Protein AF-A0AAW6KCH7-F1 (afdb_monomer_lite)

Structure (mmCIF, N/CA/C/O backbone):
data_AF-A0AAW6KCH7-F1
#
_entry.id   AF-A0AAW6KCH7-F1
#
loop_
_atom_site.group_PDB
_atom_site.id
_atom_site.type_symbol
_atom_site.label_atom_id
_atom_site.label_alt_id
_atom_site.label_comp_id
_atom_site.label_asym_id
_atom_site.label_entity_id
_atom_site.label_seq_id
_atom_site.pdbx_PDB_ins_code
_atom_site.Cartn_x
_atom_site.Cartn_y
_atom_site.Cartn_z
_atom_site.occupancy
_atom_site.B_iso_or_equiv
_atom_site.auth_seq_id
_atom_site.auth_comp_id
_atom_site.auth_asym_id
_atom_site.auth_atom_id
_atom_site.pdbx_PDB_model_num
ATOM 1 N N . MET A 1 1 ? 11.318 2.233 -20.643 1.00 59.16 1 MET A N 1
ATOM 2 C CA . MET A 1 1 ? 11.225 2.133 -22.119 1.00 59.16 1 MET A CA 1
ATOM 3 C C . MET A 1 1 ? 12.433 2.845 -22.701 1.00 59.16 1 MET A C 1
ATOM 5 O O . MET A 1 1 ? 12.862 3.806 -22.074 1.00 59.16 1 MET A O 1
ATOM 9 N N . ALA A 1 2 ? 12.986 2.370 -23.821 1.00 74.25 2 ALA A N 1
ATOM 10 C CA . ALA A 1 2 ? 14.126 3.022 -24.472 1.00 74.25 2 ALA A CA 1
ATOM 11 C C . ALA A 1 2 ? 13.752 4.454 -24.875 1.00 74.25 2 ALA A C 1
ATOM 13 O O . ALA A 1 2 ? 12.693 4.667 -25.474 1.00 74.25 2 ALA A O 1
ATOM 14 N N . ARG A 1 3 ? 14.583 5.425 -24.495 1.00 83.94 3 ARG A N 1
ATOM 15 C CA . ARG A 1 3 ? 14.388 6.842 -24.813 1.00 83.94 3 ARG A CA 1
ATOM 16 C C . ARG A 1 3 ? 14.970 7.168 -26.185 1.00 83.94 3 ARG A C 1
ATOM 18 O O . ARG A 1 3 ? 14.450 8.052 -26.865 1.00 83.94 3 ARG A O 1
ATOM 25 N N . TYR A 1 4 ? 15.998 6.430 -26.599 1.00 89.88 4 TYR A 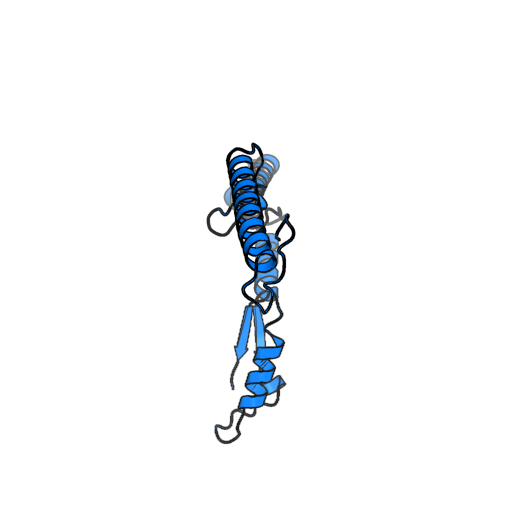N 1
ATOM 26 C CA . TYR A 1 4 ? 16.644 6.570 -27.899 1.00 89.88 4 TYR A CA 1
ATOM 27 C C . TYR A 1 4 ? 16.180 5.488 -28.897 1.00 89.88 4 TYR A C 1
ATOM 29 O O . TYR A 1 4 ? 15.822 4.373 -28.507 1.00 89.88 4 TYR A O 1
ATOM 37 N N . PRO A 1 5 ? 16.137 5.797 -30.208 1.00 87.69 5 PRO A N 1
ATOM 38 C CA . PRO A 1 5 ? 15.613 4.881 -31.215 1.00 87.69 5 PRO A CA 1
ATOM 39 C C . PRO A 1 5 ? 16.638 3.816 -31.627 1.00 87.69 5 PRO A C 1
ATOM 41 O O . PRO A 1 5 ? 17.637 4.113 -32.281 1.00 87.69 5 PRO A O 1
ATOM 44 N N . TYR A 1 6 ? 16.337 2.544 -31.359 1.00 90.50 6 TYR A N 1
ATOM 45 C CA . TYR A 1 6 ? 17.169 1.437 -31.834 1.00 90.50 6 TYR A CA 1
ATOM 46 C C . TYR A 1 6 ? 16.845 1.065 -33.282 1.00 90.50 6 TYR A C 1
ATOM 48 O O . TYR A 1 6 ? 15.700 0.813 -33.666 1.00 90.50 6 TYR A O 1
ATOM 56 N N . ARG A 1 7 ? 17.887 0.996 -34.105 1.00 92.12 7 ARG A N 1
ATOM 57 C CA . ARG A 1 7 ? 17.815 0.644 -35.525 1.00 92.12 7 ARG A CA 1
ATOM 58 C C . ARG A 1 7 ? 17.805 -0.872 -35.679 1.00 92.12 7 ARG A C 1
ATOM 60 O O . ARG A 1 7 ? 18.553 -1.574 -35.001 1.00 92.12 7 ARG A O 1
ATOM 67 N N . LYS A 1 8 ? 16.993 -1.395 -36.599 1.00 88.19 8 LYS A N 1
ATOM 68 C CA . LYS A 1 8 ? 16.999 -2.832 -36.910 1.00 88.19 8 LYS A CA 1
ATOM 69 C C . LYS A 1 8 ? 18.330 -3.236 -37.546 1.00 88.19 8 LYS A C 1
ATOM 71 O O . LYS A 1 8 ? 18.866 -2.517 -38.391 1.00 88.19 8 LYS A O 1
ATOM 76 N N . ALA A 1 9 ? 18.830 -4.404 -37.160 1.00 82.31 9 ALA A N 1
ATOM 77 C CA . ALA A 1 9 ? 19.960 -5.032 -37.826 1.00 82.31 9 ALA A CA 1
ATOM 78 C C . ALA A 1 9 ? 19.574 -5.379 -39.275 1.00 82.31 9 ALA A C 1
ATOM 80 O O . ALA A 1 9 ? 18.519 -5.964 -39.516 1.00 82.31 9 ALA A O 1
ATOM 81 N N . GLY A 1 10 ? 20.406 -4.976 -40.236 1.00 83.56 10 GLY A N 1
ATOM 82 C CA . GLY A 1 10 ? 20.260 -5.386 -41.634 1.00 83.56 10 GLY A CA 1
ATOM 83 C C . GLY A 1 10 ? 20.699 -6.839 -41.852 1.00 83.56 10 GLY A C 1
ATOM 84 O O . GLY A 1 10 ? 21.435 -7.393 -41.041 1.00 83.56 10 GLY A O 1
ATOM 85 N N . ASN A 1 11 ? 20.288 -7.436 -42.974 1.00 86.75 11 ASN A N 1
ATOM 86 C CA . ASN A 1 11 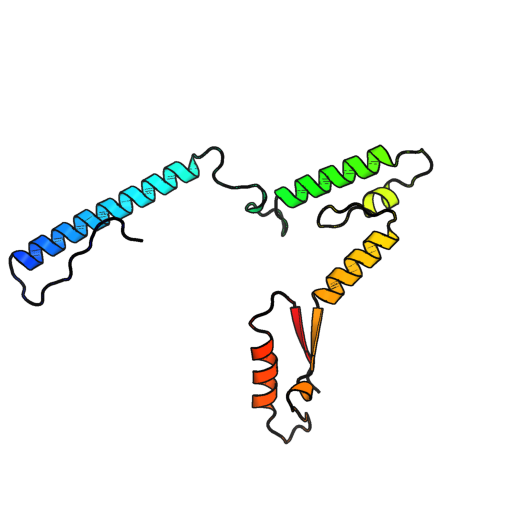? 20.593 -8.838 -43.309 1.00 86.75 11 ASN A CA 1
ATOM 87 C C . ASN A 1 11 ? 21.960 -9.034 -43.997 1.00 86.75 11 ASN A C 1
ATOM 89 O O . ASN A 1 11 ? 22.366 -10.168 -44.238 1.00 86.75 11 ASN A O 1
ATOM 93 N N . THR A 1 12 ? 22.666 -7.948 -44.319 1.00 90.94 12 THR A N 1
ATOM 94 C CA . THR A 1 12 ? 23.950 -7.967 -45.033 1.00 90.94 12 THR A CA 1
ATOM 95 C C . THR A 1 12 ? 25.012 -7.271 -44.189 1.00 90.94 12 THR A C 1
ATOM 97 O O . THR A 1 12 ? 24.768 -6.185 -43.665 1.00 90.94 12 THR A O 1
ATOM 100 N N . TRP A 1 13 ? 26.203 -7.868 -44.072 1.00 88.50 13 TRP A N 1
ATOM 101 C CA . TRP A 1 13 ? 27.325 -7.262 -43.351 1.00 88.50 13 TRP A CA 1
ATOM 102 C C . TRP A 1 13 ? 27.993 -6.178 -44.203 1.00 88.50 13 TRP A C 1
ATOM 104 O O . TRP A 1 13 ? 28.989 -6.404 -44.888 1.00 88.50 13 TRP A O 1
ATOM 114 N N . ASP A 1 14 ? 27.408 -4.986 -44.199 1.00 92.19 14 ASP A N 1
ATOM 115 C CA . ASP A 1 14 ? 27.882 -3.838 -44.963 1.00 92.19 14 ASP A CA 1
ATOM 116 C C . ASP A 1 14 ? 28.300 -2.671 -44.044 1.00 92.19 14 ASP A C 1
ATOM 118 O O . ASP A 1 14 ? 28.444 -2.790 -42.821 1.00 92.19 14 ASP A O 1
ATOM 122 N N . ARG A 1 15 ? 28.597 -1.515 -44.643 1.00 92.31 15 ARG A N 1
ATOM 123 C CA . ARG A 1 15 ? 28.928 -0.296 -43.889 1.00 92.31 15 ARG A CA 1
ATOM 124 C C . ARG A 1 15 ? 27.723 0.229 -43.098 1.00 92.31 15 ARG A C 1
ATOM 126 O O . ARG A 1 15 ? 27.909 0.762 -42.009 1.00 92.31 15 ARG A O 1
ATOM 133 N N . ILE A 1 16 ? 26.512 0.089 -43.636 1.00 90.94 16 ILE A N 1
ATOM 134 C CA . ILE A 1 16 ? 25.280 0.591 -43.017 1.00 90.94 16 ILE A CA 1
ATOM 135 C C . ILE A 1 16 ? 24.973 -0.218 -41.755 1.00 90.94 16 ILE A C 1
ATOM 137 O O . ILE A 1 16 ? 24.718 0.372 -40.709 1.00 90.94 16 ILE A O 1
ATOM 141 N N . PHE A 1 17 ? 25.087 -1.545 -41.822 1.00 92.12 17 PHE A N 1
ATOM 142 C CA . PHE A 1 17 ? 24.962 -2.461 -40.694 1.00 92.12 17 PHE A CA 1
ATOM 143 C C . PHE A 1 17 ? 25.901 -2.067 -39.552 1.00 92.12 17 PHE A C 1
ATOM 145 O O . PHE A 1 17 ? 25.445 -1.857 -38.431 1.00 92.12 17 PHE A O 1
ATOM 152 N N . ARG A 1 18 ? 27.200 -1.901 -39.840 1.00 92.06 18 ARG A N 1
ATOM 153 C CA . ARG A 1 18 ? 28.201 -1.525 -38.826 1.00 92.06 18 ARG A CA 1
ATOM 154 C C . ARG A 1 18 ? 27.910 -0.161 -38.201 1.00 92.06 18 ARG A C 1
ATOM 156 O O . ARG A 1 18 ? 27.980 -0.028 -36.984 1.00 92.06 18 ARG A O 1
ATOM 163 N N . ASN A 1 19 ? 27.539 0.830 -39.012 1.00 92.62 19 ASN A N 1
ATOM 164 C CA . ASN A 1 19 ? 27.186 2.158 -38.514 1.00 92.62 19 ASN A CA 1
ATOM 165 C C . ASN A 1 19 ? 25.938 2.113 -37.624 1.00 92.62 19 ASN A C 1
ATOM 167 O O . ASN A 1 19 ? 25.955 2.665 -36.531 1.00 92.62 19 ASN A O 1
ATOM 171 N N . ASN A 1 20 ? 24.881 1.420 -38.053 1.00 92.88 20 ASN A N 1
ATOM 172 C CA . ASN A 1 20 ? 23.655 1.276 -37.268 1.00 92.88 20 ASN A CA 1
ATOM 173 C C . ASN A 1 20 ? 23.901 0.530 -35.956 1.00 92.88 20 ASN A C 1
ATOM 175 O O . ASN A 1 20 ? 23.354 0.921 -34.931 1.00 92.88 20 ASN A O 1
ATOM 179 N N . TYR A 1 21 ? 24.736 -0.511 -35.978 1.00 92.44 21 TYR A N 1
ATOM 180 C CA . TYR A 1 21 ? 25.111 -1.250 -34.778 1.00 92.44 21 TYR A CA 1
ATOM 181 C C . TYR A 1 21 ? 25.870 -0.362 -33.783 1.00 92.44 21 TYR A C 1
ATOM 183 O O . TYR A 1 21 ? 25.485 -0.286 -32.621 1.00 92.44 21 TYR A O 1
ATOM 191 N N . ASN A 1 22 ? 26.881 0.381 -34.244 1.00 93.06 22 ASN A N 1
ATOM 192 C CA . ASN A 1 22 ? 27.627 1.315 -33.394 1.00 93.06 22 ASN A CA 1
ATOM 193 C C . ASN A 1 22 ? 26.736 2.431 -32.831 1.00 93.06 22 ASN A C 1
ATOM 195 O O . ASN A 1 22 ? 26.857 2.778 -31.659 1.00 93.06 22 ASN A O 1
ATOM 199 N N . LEU A 1 23 ? 25.819 2.968 -33.643 1.00 94.25 23 LEU A N 1
ATOM 200 C CA . LEU A 1 23 ? 24.849 3.964 -33.186 1.00 94.25 23 LEU A CA 1
ATOM 201 C C . LEU A 1 23 ? 23.922 3.386 -32.113 1.00 94.25 23 LEU A C 1
ATOM 203 O O . LEU A 1 23 ? 23.729 4.024 -31.089 1.00 94.25 23 LEU A O 1
ATOM 207 N N . ASN A 1 24 ? 23.418 2.162 -32.293 1.00 94.31 24 ASN A N 1
ATOM 208 C CA . ASN A 1 24 ? 22.609 1.507 -31.267 1.00 94.31 24 ASN A CA 1
ATOM 209 C C . ASN A 1 24 ? 23.383 1.308 -29.962 1.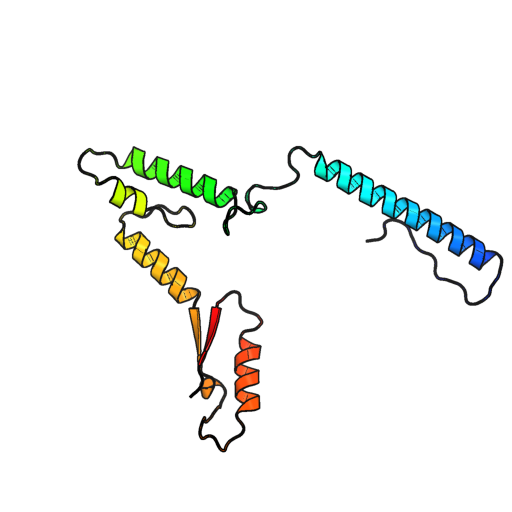00 94.31 24 ASN A C 1
ATOM 211 O O . ASN A 1 24 ? 22.810 1.510 -28.902 1.00 94.31 24 ASN A O 1
ATOM 215 N N . LEU A 1 25 ? 24.666 0.927 -30.016 1.00 94.19 25 LEU A N 1
ATOM 216 C CA . LEU A 1 25 ? 25.488 0.807 -28.807 1.00 94.19 25 LEU A CA 1
ATOM 217 C C . LEU A 1 25 ? 25.626 2.152 -28.079 1.00 94.19 25 LEU A C 1
ATOM 219 O O . LEU A 1 25 ? 25.497 2.189 -26.860 1.00 94.19 25 LEU A O 1
ATOM 223 N N . SER A 1 26 ? 25.819 3.247 -28.818 1.00 95.06 26 SER A N 1
ATOM 224 C CA . SER A 1 26 ? 25.876 4.602 -28.249 1.00 95.06 26 SER A CA 1
ATOM 225 C C . SER A 1 26 ? 24.529 5.061 -27.672 1.00 95.06 26 SER A C 1
ATOM 227 O O . SER A 1 26 ? 24.490 5.719 -26.631 1.00 95.06 26 SER A O 1
ATOM 229 N N . ASP A 1 27 ? 23.423 4.711 -28.330 1.00 95.69 27 ASP A N 1
ATOM 230 C CA . ASP A 1 27 ? 22.064 5.015 -27.874 1.00 95.69 27 ASP A CA 1
ATOM 231 C C . ASP A 1 27 ? 21.725 4.210 -26.600 1.00 95.69 27 ASP A C 1
ATOM 233 O O . ASP A 1 27 ? 21.167 4.756 -25.650 1.00 95.69 27 ASP A O 1
ATOM 237 N N . ILE A 1 28 ? 22.140 2.937 -26.534 1.00 94.38 28 ILE A N 1
ATOM 238 C CA . ILE A 1 28 ? 22.024 2.082 -25.340 1.00 94.38 28 ILE A CA 1
ATOM 239 C C . ILE A 1 28 ? 22.857 2.643 -24.182 1.00 94.38 28 ILE A C 1
ATOM 241 O O . ILE A 1 28 ? 22.362 2.717 -23.059 1.00 94.38 28 ILE A O 1
ATOM 245 N N . GLU A 1 29 ? 24.104 3.054 -24.433 1.00 95.62 29 GLU A N 1
ATOM 246 C CA . GLU A 1 29 ? 24.944 3.705 -23.419 1.00 95.62 29 GLU A CA 1
ATOM 247 C C . GLU A 1 29 ? 24.249 4.946 -22.843 1.00 95.62 29 GLU A C 1
ATOM 249 O O . GLU A 1 29 ? 24.205 5.134 -21.625 1.00 95.62 29 GLU A O 1
ATOM 254 N N . SER A 1 30 ? 23.648 5.759 -23.714 1.00 96.12 30 SER A N 1
ATOM 255 C CA . SER A 1 30 ? 22.924 6.967 -23.318 1.00 96.12 30 SER A CA 1
ATOM 256 C C . SER A 1 30 ? 21.670 6.647 -22.497 1.00 96.12 30 SER A C 1
ATOM 258 O O . SER A 1 30 ? 21.446 7.277 -21.466 1.00 96.12 30 SER A O 1
ATOM 260 N N . ASP A 1 31 ? 20.887 5.637 -22.891 1.00 96.25 31 ASP A N 1
ATOM 261 C CA . ASP A 1 31 ? 19.725 5.168 -22.121 1.00 96.25 31 ASP A CA 1
ATOM 262 C C . ASP A 1 31 ? 20.120 4.684 -20.717 1.00 96.25 31 ASP A C 1
ATOM 264 O O . ASP A 1 31 ? 19.462 5.026 -19.731 1.00 96.25 31 ASP A O 1
ATOM 268 N N . ILE A 1 32 ? 21.202 3.904 -20.608 1.00 95.12 32 ILE A N 1
ATOM 269 C CA . ILE A 1 32 ? 21.705 3.401 -19.321 1.00 95.12 32 ILE A CA 1
ATOM 270 C C . ILE A 1 32 ? 22.163 4.565 -18.439 1.00 95.12 32 ILE A C 1
ATOM 272 O O . ILE A 1 32 ? 21.853 4.603 -17.248 1.00 95.12 32 ILE A O 1
ATOM 276 N N . LYS A 1 33 ? 22.875 5.537 -19.016 1.00 96.44 33 LYS A N 1
ATOM 277 C CA . LYS A 1 33 ? 23.343 6.720 -18.290 1.00 96.44 33 LYS A CA 1
ATOM 278 C C . LYS A 1 33 ? 22.182 7.555 -17.750 1.00 96.44 33 LYS A C 1
ATOM 280 O O . LYS A 1 33 ? 22.212 7.939 -16.581 1.00 96.44 33 LYS A O 1
ATOM 285 N N . ASP A 1 34 ? 21.162 7.796 -18.571 1.00 96.00 34 ASP A N 1
ATOM 286 C CA . ASP A 1 34 ? 19.956 8.524 -18.171 1.00 96.00 34 ASP A CA 1
ATOM 287 C C . ASP A 1 34 ? 19.199 7.783 -17.059 1.00 96.00 34 ASP A C 1
ATOM 289 O O . ASP A 1 34 ? 18.763 8.408 -16.092 1.00 96.00 34 ASP A O 1
ATOM 293 N N . ALA A 1 35 ? 19.073 6.454 -17.161 1.00 95.06 35 ALA A N 1
ATOM 294 C CA . ALA A 1 35 ? 18.430 5.632 -16.138 1.00 95.06 35 ALA A CA 1
ATOM 295 C C . ALA A 1 35 ? 19.184 5.683 -14.799 1.00 95.06 35 ALA A C 1
ATOM 297 O O . ALA A 1 35 ? 18.557 5.870 -13.757 1.00 95.06 35 ALA A O 1
ATOM 298 N N . ASN A 1 36 ? 20.516 5.587 -14.829 1.00 96.44 36 ASN A N 1
ATOM 299 C CA . ASN A 1 36 ? 21.347 5.715 -13.631 1.00 96.44 36 ASN A CA 1
ATOM 300 C C . ASN A 1 36 ? 21.224 7.113 -13.018 1.00 96.44 36 ASN A C 1
ATOM 302 O O . ASN A 1 36 ? 20.964 7.238 -11.830 1.00 96.44 36 ASN A O 1
ATOM 306 N N . SER A 1 37 ? 21.287 8.167 -13.836 1.00 96.56 37 SER A N 1
ATOM 307 C CA . SER A 1 37 ? 21.108 9.541 -13.345 1.00 96.56 37 SER A CA 1
ATOM 308 C C . SER A 1 37 ? 19.718 9.765 -12.740 1.00 96.56 37 SER A C 1
ATOM 310 O O . SER A 1 37 ? 19.573 10.481 -11.752 1.00 96.56 37 SER A O 1
ATOM 312 N N . ALA A 1 38 ? 18.673 9.156 -13.308 1.00 95.88 38 ALA A N 1
ATOM 313 C CA . ALA A 1 38 ? 17.331 9.202 -12.734 1.00 95.88 38 ALA A CA 1
ATOM 314 C C . ALA A 1 38 ? 17.258 8.474 -11.381 1.00 95.88 38 ALA A C 1
ATOM 316 O O . ALA A 1 38 ? 16.577 8.961 -10.477 1.00 95.88 38 ALA A O 1
ATOM 317 N N . LEU A 1 39 ? 17.967 7.351 -11.228 1.00 96.31 39 LEU A N 1
ATOM 318 C CA . LEU A 1 39 ? 18.055 6.615 -9.969 1.00 96.31 39 LEU A CA 1
ATOM 319 C C . LEU A 1 39 ? 18.827 7.402 -8.901 1.00 96.31 39 LEU A C 1
ATOM 321 O O . LEU A 1 39 ? 18.324 7.532 -7.790 1.00 96.31 39 LEU A O 1
ATOM 325 N N . ASP A 1 40 ? 19.963 8.006 -9.251 1.00 97.00 40 ASP A N 1
ATOM 326 C CA . ASP A 1 40 ? 20.761 8.842 -8.341 1.00 97.00 40 ASP A CA 1
ATOM 327 C C . ASP A 1 40 ? 19.949 10.054 -7.843 1.00 97.00 40 ASP A C 1
ATOM 329 O O . ASP A 1 40 ? 19.933 10.401 -6.656 1.00 97.00 40 ASP A O 1
ATOM 333 N N . ASN A 1 41 ? 19.200 10.685 -8.754 1.00 96.62 41 ASN A N 1
ATOM 334 C CA . ASN A 1 41 ? 18.292 11.778 -8.413 1.00 96.62 41 ASN A CA 1
ATOM 335 C C . ASN A 1 41 ? 17.129 11.307 -7.528 1.00 96.62 41 ASN A C 1
ATOM 337 O O . ASN A 1 41 ? 16.677 12.050 -6.660 1.00 96.62 41 ASN A O 1
ATOM 341 N N . HIS A 1 42 ? 16.623 10.091 -7.743 1.00 96.81 42 HIS A N 1
ATOM 342 C CA . HIS A 1 42 ? 15.581 9.506 -6.904 1.00 96.81 42 HIS A CA 1
ATOM 343 C C . HIS A 1 42 ? 16.110 9.186 -5.497 1.00 96.81 42 HIS A C 1
ATOM 345 O O . HIS A 1 42 ? 15.445 9.522 -4.522 1.00 96.81 42 HIS A O 1
ATOM 351 N N . GLU A 1 43 ? 17.306 8.602 -5.378 1.00 96.81 43 GLU A N 1
ATOM 352 C CA . GLU A 1 43 ? 17.948 8.264 -4.098 1.00 96.81 43 GLU A CA 1
ATOM 353 C C . GLU A 1 43 ? 18.173 9.500 -3.219 1.00 96.81 43 GLU A C 1
ATOM 355 O O . GLU A 1 43 ? 17.939 9.473 -2.012 1.00 96.81 43 GLU A O 1
ATOM 360 N N . THR A 1 44 ? 18.574 10.611 -3.834 1.00 96.12 44 THR A N 1
ATOM 361 C CA . THR A 1 44 ? 18.841 11.876 -3.132 1.00 96.12 44 THR A CA 1
ATOM 362 C C . THR A 1 44 ? 17.616 12.785 -3.008 1.00 96.12 44 THR A C 1
ATOM 364 O O . THR A 1 44 ? 17.678 13.839 -2.366 1.00 96.12 44 THR A O 1
ATOM 367 N N . SER A 1 45 ? 16.482 12.397 -3.595 1.00 96.81 45 SER A N 1
ATOM 368 C CA . SER A 1 45 ? 15.257 13.189 -3.554 1.00 96.81 45 SER A CA 1
ATOM 369 C C . SER A 1 45 ? 14.716 13.302 -2.131 1.00 96.81 45 SER A C 1
ATOM 371 O O . SER A 1 45 ? 14.530 12.317 -1.419 1.00 96.81 45 SER A O 1
ATOM 373 N N . LYS A 1 46 ? 14.355 14.526 -1.732 1.00 95.56 46 LYS A N 1
ATOM 374 C CA . LYS A 1 46 ? 13.774 14.813 -0.410 1.00 95.56 46 LYS A CA 1
ATOM 375 C C . LYS A 1 46 ? 12.462 14.060 -0.154 1.00 95.56 46 LYS A C 1
ATOM 377 O O . LYS A 1 46 ? 12.130 13.781 0.994 1.00 95.56 46 LYS A O 1
ATOM 382 N N . THR A 1 47 ? 11.701 13.771 -1.207 1.00 93.62 47 THR A N 1
ATOM 383 C CA . THR A 1 47 ? 10.402 13.088 -1.138 1.00 93.62 47 THR A CA 1
ATOM 384 C C . THR A 1 47 ? 10.306 12.044 -2.245 1.00 93.62 47 THR A C 1
ATOM 386 O O . THR A 1 47 ? 9.487 12.167 -3.154 1.00 93.62 47 THR A O 1
ATOM 389 N N . ALA A 1 48 ? 11.183 11.040 -2.196 1.00 94.88 48 ALA A N 1
ATOM 390 C CA . ALA A 1 48 ? 11.173 9.921 -3.140 1.00 94.88 48 ALA A CA 1
ATOM 391 C C . ALA A 1 48 ? 9.927 9.027 -2.986 1.00 94.88 48 ALA A C 1
ATOM 393 O O . ALA A 1 48 ? 9.376 8.535 -3.968 1.00 94.88 48 ALA A O 1
ATOM 394 N N . HIS A 1 49 ? 9.455 8.867 -1.746 1.00 96.00 49 HIS A N 1
ATOM 395 C CA . HIS A 1 49 ? 8.338 7.994 -1.397 1.00 96.00 49 HIS A CA 1
ATOM 396 C C . HIS A 1 49 ? 7.329 8.695 -0.490 1.00 96.00 49 HIS A C 1
ATOM 398 O O . HIS A 1 49 ? 7.688 9.571 0.303 1.00 96.00 49 HIS A O 1
ATOM 404 N N . THR A 1 50 ? 6.069 8.269 -0.566 1.00 96.94 50 THR A N 1
ATOM 405 C CA . THR A 1 50 ? 5.072 8.595 0.461 1.00 96.94 50 THR A CA 1
ATOM 406 C C . THR A 1 50 ? 5.179 7.622 1.632 1.00 96.94 50 THR A C 1
ATOM 408 O O . THR A 1 50 ? 5.729 6.525 1.514 1.00 96.94 50 THR A O 1
ATOM 411 N N . SER A 1 51 ? 4.626 7.992 2.786 1.00 96.44 51 SER A N 1
ATOM 412 C CA . SER A 1 51 ? 4.622 7.116 3.960 1.00 96.44 51 SER A CA 1
ATOM 413 C C . SER A 1 51 ? 3.736 5.873 3.785 1.00 96.44 51 SER A C 1
ATOM 415 O O . SER A 1 51 ? 3.893 4.921 4.550 1.00 96.44 51 SER A O 1
ATOM 417 N N . GLU A 1 52 ? 2.839 5.825 2.788 1.00 97.00 52 GLU A N 1
ATOM 418 C CA . GLU A 1 52 ? 2.113 4.599 2.424 1.00 97.00 52 GLU A CA 1
ATOM 419 C C . GLU A 1 52 ? 3.014 3.531 1.791 1.00 97.00 52 GLU A C 1
ATOM 421 O O . GLU A 1 52 ? 2.712 2.346 1.912 1.00 97.00 52 GLU A O 1
ATOM 426 N N . GLN A 1 53 ? 4.104 3.932 1.130 1.00 96.94 53 GLN A N 1
ATOM 427 C CA . GLN A 1 53 ? 4.998 3.028 0.394 1.00 96.94 53 GLN A CA 1
ATOM 428 C C . GLN A 1 53 ? 6.089 2.403 1.275 1.00 96.94 53 GLN A C 1
ATOM 430 O O . GLN A 1 53 ? 6.848 1.560 0.805 1.00 96.94 53 GLN A O 1
ATOM 435 N N . ILE A 1 54 ? 6.185 2.816 2.541 1.00 96.44 54 ILE A N 1
ATOM 436 C CA . ILE A 1 54 ? 7.213 2.357 3.476 1.00 96.44 54 ILE A CA 1
ATOM 437 C C . ILE A 1 54 ? 6.600 1.306 4.399 1.00 96.44 54 ILE A C 1
ATOM 439 O O . ILE A 1 54 ? 5.723 1.638 5.201 1.00 96.44 54 ILE A O 1
ATOM 443 N N . ASP A 1 55 ? 7.067 0.060 4.295 1.00 95.75 55 ASP A N 1
ATOM 444 C CA . ASP A 1 55 ? 6.663 -1.020 5.199 1.00 95.75 55 ASP A CA 1
ATOM 445 C C . ASP A 1 55 ? 7.197 -0.802 6.621 1.00 95.75 55 ASP A C 1
ATOM 447 O O . ASP A 1 55 ? 8.295 -0.292 6.853 1.00 95.75 55 ASP A O 1
ATOM 451 N N . HIS A 1 56 ? 6.382 -1.209 7.581 1.00 95.25 56 HIS A N 1
ATOM 452 C CA . HIS A 1 56 ? 6.657 -1.184 8.998 1.00 95.25 56 HIS A CA 1
ATOM 453 C C . HIS A 1 56 ? 5.976 -2.381 9.671 1.00 95.25 56 HIS A C 1
ATOM 455 O O . HIS A 1 56 ? 4.962 -2.244 10.364 1.00 95.25 56 HIS A O 1
ATOM 461 N N . GLY A 1 57 ? 6.522 -3.576 9.439 1.00 92.12 57 GLY A N 1
ATOM 462 C CA . GLY A 1 57 ? 6.053 -4.800 10.089 1.00 92.12 57 GLY A CA 1
ATOM 463 C C . GLY A 1 57 ? 4.674 -5.241 9.597 1.00 92.12 57 GLY A C 1
ATOM 464 O O . GLY A 1 57 ? 3.823 -5.606 10.408 1.00 92.12 57 GLY A O 1
ATOM 465 N N . GLY A 1 58 ? 4.437 -5.167 8.282 1.00 89.88 58 GLY A N 1
ATOM 466 C CA . GLY A 1 58 ? 3.171 -5.555 7.649 1.00 89.88 58 GLY A CA 1
ATOM 467 C C . GLY A 1 58 ? 2.126 -4.437 7.567 1.00 89.88 58 GLY A C 1
ATOM 468 O O . GLY A 1 58 ? 1.019 -4.660 7.075 1.00 89.88 58 GLY A O 1
ATOM 469 N N . PHE A 1 59 ? 2.467 -3.231 8.023 1.00 93.69 59 PHE A N 1
ATOM 470 C CA . PHE A 1 59 ? 1.673 -2.014 7.856 1.00 93.69 59 PHE A CA 1
ATOM 471 C C . PHE A 1 59 ? 2.507 -0.938 7.182 1.00 93.69 59 PHE A C 1
ATOM 473 O O . PHE A 1 59 ? 3.720 -0.928 7.326 1.00 93.69 59 PHE A O 1
ATOM 480 N N . SER A 1 60 ? 1.871 0.037 6.537 1.00 96.94 60 SER A N 1
ATOM 481 C CA . SER A 1 60 ? 2.601 1.224 6.099 1.00 96.94 60 SER A CA 1
ATOM 482 C C . SER A 1 60 ? 2.910 2.169 7.265 1.00 96.94 60 SER A C 1
ATOM 484 O O . SER A 1 60 ? 2.135 2.275 8.225 1.00 96.94 60 SER A O 1
ATOM 486 N N . VAL A 1 61 ? 4.004 2.927 7.165 1.00 96.81 61 VAL A N 1
ATOM 487 C CA . VAL A 1 61 ? 4.334 3.995 8.127 1.00 96.81 61 VAL A CA 1
ATOM 488 C C . VAL A 1 61 ? 3.181 4.999 8.254 1.00 96.81 61 VAL A C 1
ATOM 490 O O . VAL A 1 61 ? 2.826 5.380 9.372 1.00 96.81 61 VAL A O 1
ATOM 493 N N . ALA A 1 62 ? 2.531 5.365 7.142 1.00 97.06 62 ALA A N 1
ATOM 494 C CA . ALA A 1 62 ? 1.336 6.219 7.137 1.00 97.06 62 ALA A CA 1
ATOM 495 C C . ALA A 1 62 ? 0.247 5.690 8.081 1.00 97.06 62 ALA A C 1
ATOM 497 O O . ALA A 1 62 ? -0.286 6.418 8.924 1.00 97.06 62 ALA A O 1
ATOM 498 N N . ASN A 1 63 ? -0.059 4.396 7.974 1.00 96.38 63 ASN A N 1
ATOM 499 C CA . ASN A 1 63 ? -1.072 3.754 8.794 1.00 96.38 63 ASN A CA 1
ATOM 500 C C . ASN A 1 63 ? -0.686 3.746 10.284 1.00 96.38 63 ASN A C 1
ATOM 502 O O . ASN A 1 63 ? -1.539 4.007 11.132 1.00 96.38 63 ASN A O 1
ATOM 506 N N . ARG A 1 64 ? 0.586 3.504 10.619 1.00 96.38 64 ARG A N 1
ATOM 507 C CA . ARG A 1 64 ? 1.051 3.507 12.015 1.00 96.38 64 ARG A CA 1
ATOM 508 C C . ARG A 1 64 ? 0.991 4.898 12.643 1.00 96.38 64 ARG A C 1
ATOM 510 O O . ARG A 1 64 ? 0.503 5.024 13.764 1.00 96.38 64 ARG A O 1
ATOM 517 N N . ILE A 1 65 ? 1.386 5.942 11.913 1.00 96.56 65 ILE A N 1
ATOM 518 C CA . ILE A 1 65 ? 1.269 7.337 12.372 1.00 96.56 65 ILE A CA 1
ATOM 519 C C . ILE A 1 65 ? -0.200 7.696 12.620 1.00 96.56 65 ILE A C 1
ATOM 521 O O . ILE A 1 65 ? -0.537 8.222 13.682 1.00 96.56 65 ILE A O 1
ATOM 525 N N . LYS A 1 66 ? -1.093 7.352 11.683 1.00 96.94 66 LYS A N 1
ATOM 526 C CA . LYS A 1 66 ? -2.538 7.560 11.841 1.00 96.94 66 LYS A CA 1
ATOM 527 C C . LYS A 1 66 ? -3.091 6.825 13.064 1.00 96.94 66 LYS A C 1
ATOM 529 O O . LYS A 1 66 ? -3.890 7.390 13.812 1.00 96.94 66 LYS A O 1
ATOM 534 N N . ASN A 1 67 ? -2.676 5.577 13.278 1.00 96.00 67 ASN A N 1
ATOM 535 C CA . ASN A 1 67 ? -3.123 4.775 14.412 1.00 96.00 67 ASN A CA 1
ATOM 536 C C . ASN A 1 67 ? -2.666 5.390 15.743 1.00 96.00 67 ASN A C 1
ATOM 538 O O . ASN A 1 67 ? -3.492 5.590 16.629 1.00 96.00 67 ASN A O 1
ATOM 542 N N . LEU A 1 68 ? -1.392 5.786 15.849 1.00 95.56 68 LEU A N 1
ATOM 543 C CA . LEU A 1 68 ? -0.864 6.479 17.027 1.00 95.56 68 LEU A CA 1
ATOM 544 C C . LEU A 1 68 ? -1.623 7.779 17.301 1.00 95.56 68 LEU A C 1
ATOM 546 O O . LEU A 1 68 ? -2.078 7.987 18.422 1.00 95.56 68 LEU A O 1
ATOM 550 N N . TYR A 1 69 ? -1.828 8.615 16.280 1.00 96.44 69 TYR A N 1
ATOM 551 C CA . TYR A 1 69 ? -2.608 9.847 16.410 1.00 96.44 69 TYR A CA 1
ATOM 552 C C . TYR A 1 69 ? -4.025 9.576 16.936 1.00 96.44 69 TYR A C 1
ATOM 554 O O . TYR A 1 69 ? -4.486 10.239 17.863 1.00 96.44 69 TYR A O 1
ATOM 562 N N . SER A 1 70 ? -4.690 8.556 16.394 1.00 96.00 70 SER A N 1
ATOM 563 C CA . SER A 1 70 ? -6.053 8.184 16.784 1.00 96.00 70 SER A CA 1
ATOM 564 C C . SER A 1 70 ? -6.115 7.653 18.219 1.00 96.00 70 SER A C 1
ATOM 566 O O . SER A 1 70 ? -7.028 8.010 18.959 1.00 96.00 70 SER A O 1
ATOM 568 N N . ARG A 1 71 ? -5.116 6.870 18.652 1.00 94.06 71 ARG A N 1
ATOM 569 C CA . ARG A 1 71 ? -4.966 6.416 20.047 1.00 94.06 71 ARG A CA 1
ATOM 570 C C . ARG A 1 71 ? -4.776 7.586 21.002 1.00 94.06 71 ARG A C 1
ATOM 572 O O . ARG A 1 71 ? -5.481 7.664 22.005 1.00 94.06 71 ARG A O 1
ATOM 579 N N . PHE A 1 72 ? -3.898 8.532 20.666 1.00 92.56 72 PHE A N 1
ATOM 580 C CA . PHE A 1 72 ? -3.695 9.733 21.478 1.00 92.56 72 PHE A CA 1
ATOM 581 C C . PHE A 1 72 ? -4.965 10.576 21.585 1.00 92.56 72 PHE A C 1
ATOM 583 O O . PHE A 1 72 ? -5.370 10.913 22.695 1.00 92.56 72 PHE A O 1
ATOM 590 N N . ALA A 1 73 ? -5.624 10.876 20.463 1.00 91.44 73 ALA A N 1
ATOM 591 C CA . ALA A 1 73 ? -6.869 11.641 20.462 1.00 91.44 73 ALA A CA 1
ATOM 592 C C . ALA A 1 73 ? -7.939 10.960 21.325 1.00 91.44 73 ALA A C 1
ATOM 594 O O . ALA A 1 73 ? -8.562 11.593 22.173 1.00 91.44 73 ALA A O 1
ATOM 595 N N . ASN A 1 74 ? -8.102 9.650 21.165 1.00 90.06 74 ASN A N 1
ATOM 596 C CA . ASN A 1 74 ? -9.090 8.878 21.898 1.00 90.06 74 ASN A CA 1
ATOM 597 C C . ASN A 1 74 ? -8.806 8.830 23.413 1.00 90.06 74 ASN A C 1
ATOM 599 O O . ASN A 1 74 ? -9.731 8.980 24.208 1.00 90.06 74 ASN A O 1
ATOM 603 N N . LEU A 1 75 ? -7.542 8.686 23.824 1.00 89.38 75 LEU A N 1
ATOM 604 C CA . LEU A 1 75 ? -7.146 8.709 25.237 1.00 89.38 75 LEU A CA 1
ATOM 605 C C . LEU A 1 75 ? -7.299 10.092 25.877 1.00 89.38 75 LEU A C 1
ATOM 607 O O . LEU A 1 75 ? -7.707 10.175 27.030 1.00 89.38 75 LEU A O 1
ATOM 611 N N . VAL A 1 76 ? -6.970 11.166 25.152 1.00 86.81 76 VAL A N 1
ATOM 612 C CA . VAL A 1 76 ? -7.044 12.543 25.669 1.00 86.81 76 VAL A CA 1
ATOM 613 C C . VAL A 1 76 ? -8.492 13.013 25.784 1.00 86.81 76 VAL A C 1
ATOM 615 O O . VAL A 1 76 ? -8.859 13.613 26.790 1.00 86.81 76 VAL A O 1
ATOM 618 N N . LEU A 1 77 ? -9.326 12.726 24.781 1.00 85.56 77 LEU A N 1
ATOM 619 C CA . LEU A 1 77 ? -10.711 13.204 24.743 1.00 85.56 77 LEU A CA 1
ATOM 620 C C . LEU A 1 77 ? -11.632 12.455 25.715 1.00 85.56 77 LEU A C 1
ATOM 622 O O . LEU A 1 77 ? -12.594 13.040 26.200 1.00 85.56 77 LEU A O 1
ATOM 626 N N . ASN A 1 78 ? -11.334 11.190 26.025 1.00 79.44 78 ASN A N 1
ATOM 627 C CA . ASN A 1 78 ? -12.162 10.353 26.900 1.00 79.44 78 ASN A CA 1
ATOM 628 C C . ASN A 1 78 ? -11.555 10.164 28.302 1.00 79.44 78 ASN A C 1
ATOM 630 O O . ASN A 1 78 ? -11.819 9.168 28.969 1.00 79.44 78 ASN A O 1
ATOM 634 N N . HIS A 1 79 ? -10.714 11.092 28.764 1.00 70.38 79 HIS A N 1
ATOM 635 C CA . HIS A 1 79 ? -10.137 11.059 30.110 1.00 70.38 79 HIS A CA 1
ATOM 636 C C . HIS A 1 79 ? -11.030 11.815 31.110 1.00 70.38 79 HIS A C 1
ATOM 638 O O . HIS A 1 79 ? -10.672 12.879 31.609 1.00 70.38 79 HIS A O 1
ATOM 644 N N . ASP A 1 80 ? -12.205 11.271 31.420 1.00 68.50 80 ASP A N 1
ATOM 645 C CA . ASP A 1 80 ? -13.147 11.856 32.392 1.00 68.50 80 ASP A CA 1
ATOM 646 C C . ASP A 1 80 ? -12.942 11.352 33.837 1.00 68.50 80 ASP A C 1
ATOM 648 O O . ASP A 1 80 ? -13.765 11.586 34.717 1.00 68.50 80 ASP A O 1
ATOM 652 N N . GLY A 1 81 ? -11.836 10.646 34.100 1.00 71.31 81 GLY A N 1
ATOM 653 C CA . GLY A 1 81 ? -11.494 10.094 35.418 1.00 71.31 81 GLY A CA 1
ATOM 654 C C . GLY A 1 81 ? -12.265 8.825 35.802 1.00 71.31 81 GLY A C 1
ATOM 655 O O . GLY A 1 81 ? -11.838 8.119 36.712 1.00 71.31 81 GLY A O 1
ATOM 656 N N . THR A 1 82 ? -13.344 8.496 35.088 1.00 73.88 82 THR A N 1
ATOM 657 C CA . THR A 1 82 ? -14.105 7.243 35.258 1.00 73.88 82 THR A CA 1
ATOM 658 C C . THR A 1 82 ? -13.783 6.217 34.173 1.00 73.88 82 THR A C 1
ATOM 660 O O . THR A 1 82 ? -13.922 5.010 34.375 1.00 73.88 82 THR A O 1
ATOM 663 N N . SER A 1 83 ? -13.299 6.692 33.027 1.00 73.62 83 SER A N 1
ATOM 664 C CA . SER A 1 83 ? -12.931 5.869 31.885 1.00 73.62 83 SER A CA 1
ATOM 665 C C . SER A 1 83 ? -11.676 5.027 32.134 1.00 73.62 83 SER A C 1
ATOM 667 O O . SER A 1 83 ? -10.610 5.527 32.501 1.00 73.62 83 SER A O 1
ATOM 669 N N . ILE A 1 84 ? -11.778 3.726 31.854 1.00 80.38 84 ILE A N 1
ATOM 670 C CA . ILE A 1 84 ? -10.648 2.792 31.904 1.00 80.38 84 ILE A CA 1
ATOM 671 C C . ILE A 1 84 ? -9.793 3.002 30.650 1.00 80.38 84 ILE A C 1
ATOM 673 O O . ILE A 1 84 ? -10.229 2.696 29.539 1.00 80.38 84 ILE A O 1
ATOM 677 N N . LYS A 1 85 ? -8.564 3.506 30.825 1.00 84.38 85 LYS A N 1
ATOM 678 C CA . LYS A 1 85 ? -7.631 3.848 29.731 1.00 84.38 85 LYS A CA 1
ATOM 679 C C . LYS A 1 85 ? -7.396 2.691 28.754 1.00 84.38 85 LYS A C 1
ATOM 681 O O . LYS A 1 85 ? -7.314 2.930 27.558 1.00 84.38 85 LYS A O 1
ATOM 686 N N . GLU A 1 86 ? -7.364 1.453 29.244 1.00 83.38 86 GLU A N 1
ATOM 687 C CA . GLU A 1 86 ? -7.224 0.247 28.413 1.00 83.38 86 GLU A CA 1
ATOM 688 C C . GLU A 1 86 ? -8.444 0.028 27.508 1.00 83.38 86 GLU A C 1
ATOM 690 O O . GLU A 1 86 ? -8.303 -0.197 26.310 1.00 83.38 86 GLU A O 1
ATOM 695 N N . VAL A 1 87 ? -9.659 0.170 28.054 1.00 86.38 87 VAL A N 1
ATOM 696 C CA . VAL A 1 87 ? -10.906 0.036 27.283 1.00 86.38 87 VAL A CA 1
ATOM 697 C C . VAL A 1 87 ? -11.041 1.164 26.270 1.00 86.38 87 VAL A C 1
ATOM 699 O O . VAL A 1 87 ? -11.578 0.937 25.190 1.00 86.38 87 VAL A O 1
ATOM 702 N N . VAL A 1 88 ? -10.579 2.371 26.606 1.00 88.06 88 VAL A N 1
ATOM 703 C CA . VAL A 1 88 ? -10.524 3.487 25.661 1.00 88.06 88 VAL A CA 1
ATOM 704 C C . VAL A 1 88 ? -9.535 3.157 24.548 1.00 88.06 88 VAL A C 1
ATOM 706 O O . VAL A 1 88 ? -9.957 3.132 23.399 1.00 88.06 88 VAL A O 1
ATOM 709 N N . ASP A 1 89 ? -8.282 2.808 24.852 1.00 89.31 89 ASP A N 1
ATOM 710 C CA . ASP A 1 89 ? -7.250 2.508 23.845 1.00 89.31 89 ASP A CA 1
ATOM 711 C C . ASP A 1 89 ? -7.676 1.399 22.862 1.00 89.31 89 ASP A C 1
ATOM 713 O O . ASP A 1 89 ? -7.492 1.540 21.653 1.00 89.31 89 ASP A O 1
ATOM 717 N N . ILE A 1 90 ? -8.354 0.351 23.351 1.00 91.62 90 ILE A N 1
ATOM 718 C CA . ILE A 1 90 ? -8.876 -0.755 22.526 1.00 91.62 90 ILE A CA 1
ATOM 719 C C . ILE A 1 90 ? -9.843 -0.276 21.429 1.00 91.62 90 ILE A C 1
ATOM 721 O O . ILE A 1 90 ? -9.937 -0.920 20.385 1.00 91.62 90 ILE A O 1
ATOM 725 N N . ARG A 1 91 ? -10.548 0.851 21.611 1.00 93.69 91 ARG A N 1
ATOM 726 C CA . ARG A 1 91 ? -11.533 1.374 20.638 1.00 93.69 91 ARG A CA 1
ATOM 727 C C . ARG A 1 91 ? -10.923 1.809 19.311 1.00 93.69 91 ARG A C 1
ATOM 729 O O . ARG A 1 91 ? -11.675 2.069 18.373 1.00 93.69 91 ARG A O 1
ATOM 736 N N . VAL A 1 92 ? -9.601 1.918 19.222 1.00 95.12 92 VAL A N 1
ATOM 737 C CA . VAL A 1 92 ? -8.923 2.251 17.970 1.00 95.12 92 VAL A CA 1
ATOM 738 C C . VAL A 1 92 ? -8.657 0.975 17.176 1.00 95.12 92 VAL A C 1
ATOM 740 O O . VAL A 1 92 ? -7.901 0.101 17.602 1.00 95.12 92 VAL A O 1
ATOM 743 N N . ALA A 1 93 ? -9.280 0.862 16.005 1.00 95.50 93 ALA A N 1
ATOM 744 C CA . ALA A 1 93 ? -9.074 -0.259 15.099 1.00 95.50 93 ALA A CA 1
ATOM 745 C C . ALA A 1 93 ? -7.733 -0.149 14.353 1.00 95.50 93 ALA A C 1
ATOM 747 O O . ALA A 1 93 ? -7.047 0.876 14.358 1.00 95.50 93 ALA A O 1
ATOM 748 N N . MET A 1 94 ? -7.344 -1.225 13.675 1.00 90.75 94 MET A N 1
ATOM 749 C CA . MET A 1 94 ? -6.039 -1.351 13.015 1.00 90.75 94 MET A CA 1
ATOM 750 C C . MET A 1 94 ? -5.826 -0.373 11.841 1.00 90.75 94 MET A C 1
ATOM 752 O O . MET A 1 94 ? -4.694 0.006 11.536 1.00 90.75 94 MET A O 1
ATOM 756 N N . ASP A 1 95 ? -6.898 0.076 11.194 1.00 91.38 95 ASP A N 1
ATOM 757 C CA . ASP A 1 95 ? -6.894 1.097 10.133 1.00 91.38 95 ASP A CA 1
ATOM 758 C C . ASP A 1 95 ? -6.923 2.548 10.672 1.00 91.38 95 ASP A C 1
ATOM 760 O O . ASP A 1 95 ? -6.885 3.516 9.896 1.00 91.38 95 ASP A O 1
ATOM 764 N N . GLY A 1 96 ? -6.969 2.693 12.001 1.00 93.25 96 GLY A N 1
ATOM 765 C CA . GLY A 1 96 ? -7.034 3.959 12.717 1.00 93.25 96 GLY A CA 1
ATOM 766 C C . GLY A 1 96 ? -8.445 4.531 12.885 1.00 93.25 96 GLY A C 1
ATOM 767 O O . GLY A 1 96 ? -8.544 5.696 13.255 1.00 93.25 96 GLY A O 1
ATOM 768 N N . SER A 1 97 ? -9.530 3.796 12.606 1.00 94.44 97 SER A N 1
ATOM 769 C CA . SER A 1 97 ? -10.873 4.257 12.991 1.00 94.44 97 SER A CA 1
ATOM 770 C C . SER A 1 97 ? -11.060 4.207 14.509 1.00 94.44 97 SER A C 1
ATOM 772 O O . SER A 1 97 ? -10.613 3.275 15.177 1.00 94.44 97 SER A O 1
ATOM 774 N N . ILE A 1 98 ? -11.726 5.221 15.061 1.00 94.19 98 ILE A N 1
ATOM 775 C CA . ILE A 1 98 ? -12.090 5.283 16.481 1.00 94.19 98 ILE A CA 1
ATOM 776 C C . ILE A 1 98 ? -13.556 4.877 16.604 1.00 94.19 98 ILE A C 1
ATOM 778 O O . ILE A 1 98 ? -14.411 5.434 15.915 1.00 94.19 98 ILE A O 1
ATOM 782 N N . HIS A 1 99 ? -13.843 3.921 17.481 1.00 94.44 99 HIS A N 1
ATOM 783 C CA . HIS A 1 99 ? -15.195 3.422 17.719 1.00 94.44 99 HIS A CA 1
ATOM 784 C C . HIS A 1 99 ? -15.776 3.946 19.045 1.00 94.44 99 HIS A C 1
ATOM 786 O O . HIS A 1 99 ? -15.015 4.213 19.978 1.00 94.44 99 HIS A O 1
ATOM 792 N N . PRO A 1 100 ? -17.113 4.075 19.175 1.00 91.75 100 PRO A N 1
ATOM 793 C CA . PRO A 1 100 ? -17.735 4.565 20.408 1.00 91.75 100 PRO A CA 1
ATOM 794 C C . PRO A 1 100 ? -17.421 3.682 21.619 1.00 91.75 100 PRO A C 1
ATOM 796 O O . PRO A 1 100 ? -17.078 4.187 22.689 1.00 91.75 100 PRO A O 1
ATOM 799 N N . THR A 1 101 ? -17.479 2.360 21.443 1.00 91.12 101 THR A N 1
ATOM 800 C CA . THR A 1 101 ? -17.161 1.374 22.480 1.00 91.12 101 THR A CA 1
ATOM 801 C C . THR A 1 101 ? -16.173 0.318 21.984 1.00 91.12 101 THR A C 1
ATOM 803 O O . THR A 1 101 ? -15.960 0.134 20.785 1.00 91.12 101 THR A O 1
ATOM 806 N N . ALA A 1 102 ? -15.558 -0.413 22.921 1.00 92.75 102 ALA A N 1
ATOM 807 C CA . ALA A 1 102 ? -14.671 -1.527 22.579 1.00 92.75 102 ALA A CA 1
ATOM 808 C C . ALA A 1 102 ? -15.431 -2.663 21.870 1.00 92.75 102 ALA A C 1
ATOM 810 O O . ALA A 1 102 ? -14.863 -3.343 21.017 1.00 92.75 102 ALA A O 1
ATOM 811 N N . LYS A 1 103 ? -16.726 -2.832 22.178 1.00 95.19 103 LYS A N 1
ATOM 812 C CA . LYS A 1 103 ? -17.591 -3.804 21.507 1.00 95.19 103 LYS A CA 1
ATOM 813 C C . LYS A 1 103 ? -17.786 -3.455 20.033 1.00 95.19 103 LYS A C 1
ATOM 815 O O . LYS A 1 103 ? -17.579 -4.324 19.195 1.00 95.19 103 LYS A O 1
ATOM 820 N N . ASP A 1 104 ? -18.084 -2.197 19.716 1.00 95.81 104 ASP A N 1
ATOM 821 C CA . ASP A 1 104 ? -18.260 -1.760 18.323 1.00 95.81 104 ASP A CA 1
ATOM 822 C C . ASP A 1 104 ? -17.001 -2.028 17.483 1.00 95.81 104 ASP A C 1
ATOM 824 O O . ASP A 1 104 ? -17.087 -2.418 16.321 1.00 95.81 104 ASP A O 1
ATOM 828 N N . ARG A 1 105 ? -15.818 -1.866 18.090 1.00 96.12 105 ARG A N 1
ATOM 829 C CA . ARG A 1 105 ? -14.526 -2.194 17.472 1.00 96.12 105 ARG A CA 1
ATOM 830 C C . ARG A 1 105 ? -14.332 -3.700 17.267 1.00 96.12 105 ARG A C 1
ATOM 832 O O . ARG A 1 105 ? -13.771 -4.109 16.255 1.00 96.12 105 ARG A O 1
ATOM 839 N N . LEU A 1 106 ? -14.758 -4.543 18.208 1.00 95.62 106 LEU A N 1
ATOM 840 C CA . LEU A 1 106 ? -14.701 -6.001 18.039 1.00 95.62 106 LEU A CA 1
ATOM 841 C C . LEU A 1 106 ? -15.657 -6.476 16.941 1.00 95.62 106 LEU A C 1
ATOM 843 O O . LEU A 1 106 ? -15.257 -7.282 16.105 1.00 95.62 106 LEU A O 1
ATOM 847 N N . ASP A 1 107 ? -16.872 -5.933 16.900 1.00 96.38 107 ASP A N 1
ATOM 848 C CA . ASP A 1 107 ? -17.857 -6.251 15.865 1.00 96.38 107 ASP A CA 1
ATOM 849 C C . ASP A 1 107 ? -17.365 -5.777 14.480 1.00 96.38 107 ASP A C 1
ATOM 851 O O . ASP A 1 107 ? -17.492 -6.498 13.488 1.00 96.38 107 ASP A O 1
ATOM 855 N N . TYR A 1 108 ? -16.726 -4.602 14.406 1.00 95.88 108 TYR A N 1
ATOM 856 C CA . TYR A 1 108 ? -16.072 -4.101 13.192 1.00 95.88 108 TYR A CA 1
ATOM 857 C C . TYR A 1 108 ? -14.985 -5.050 12.672 1.00 95.88 108 TYR A C 1
ATOM 859 O O . TYR A 1 108 ? -15.026 -5.459 11.508 1.00 95.88 108 TYR A O 1
ATOM 867 N N . ASP A 1 109 ? -14.040 -5.438 13.531 1.00 94.56 109 ASP A N 1
ATOM 868 C CA . ASP A 1 109 ? -12.951 -6.343 13.160 1.00 94.56 109 ASP A CA 1
ATOM 869 C C . ASP A 1 109 ? -13.478 -7.725 12.761 1.00 94.56 109 ASP A C 1
ATOM 871 O O . ASP A 1 109 ? -13.025 -8.296 11.767 1.00 94.56 109 ASP A O 1
ATOM 875 N N . TYR A 1 110 ? -14.468 -8.249 13.487 1.00 93.94 110 TYR A N 1
ATOM 876 C CA . TYR A 1 110 ? -15.086 -9.535 13.175 1.00 93.94 110 TYR A CA 1
ATOM 877 C C . TYR A 1 110 ? -15.743 -9.527 11.792 1.00 93.94 110 TYR A C 1
ATOM 879 O O . TYR A 1 110 ? -15.536 -10.448 10.997 1.00 93.94 110 TYR A O 1
ATOM 887 N N . ASN A 1 111 ? -16.464 -8.456 11.455 1.00 91.75 111 ASN A N 1
ATOM 888 C CA . ASN A 1 111 ? -17.060 -8.292 10.132 1.00 91.75 111 ASN A CA 1
ATOM 889 C C . ASN A 1 111 ? -15.994 -8.184 9.035 1.00 91.75 111 ASN A C 1
ATOM 891 O O . ASN A 1 111 ? -16.145 -8.789 7.976 1.00 91.75 111 ASN A O 1
ATOM 895 N N . LYS A 1 112 ? -14.884 -7.475 9.283 1.00 90.31 112 LYS A N 1
ATOM 896 C CA . LYS A 1 112 ? -13.760 -7.393 8.334 1.00 90.31 112 LYS A CA 1
ATOM 897 C C . LYS A 1 112 ? -13.088 -8.744 8.108 1.00 90.31 112 LYS A C 1
ATOM 899 O O . LYS A 1 112 ? -12.772 -9.075 6.970 1.00 90.31 112 LYS A O 1
ATOM 904 N N . ILE A 1 113 ? -12.867 -9.525 9.163 1.00 88.31 113 ILE A N 1
ATOM 905 C CA . ILE A 1 113 ? -12.291 -10.872 9.056 1.00 88.31 113 ILE A CA 1
ATOM 906 C C . ILE A 1 113 ? -13.241 -11.784 8.275 1.00 88.31 113 ILE A C 1
ATOM 908 O O . ILE A 1 113 ? -12.810 -12.463 7.345 1.00 88.31 113 ILE A O 1
ATOM 912 N N . THR A 1 114 ? -14.533 -11.739 8.600 1.00 87.00 114 THR A N 1
ATOM 913 C CA . THR A 1 114 ? -15.565 -12.534 7.925 1.00 87.00 114 THR A CA 1
ATOM 914 C C . THR A 1 114 ? -15.685 -12.166 6.447 1.00 87.00 114 THR A C 1
ATOM 916 O O . THR A 1 114 ? -15.787 -13.050 5.609 1.00 87.00 114 THR A O 1
ATOM 919 N N . ASP A 1 115 ? -15.594 -10.883 6.089 1.00 86.25 115 ASP A N 1
ATOM 920 C CA . ASP A 1 115 ? -15.631 -10.455 4.687 1.00 86.25 115 ASP A CA 1
ATOM 921 C C . ASP A 1 115 ? -14.388 -10.898 3.895 1.00 86.25 115 ASP A C 1
ATOM 923 O O . ASP A 1 115 ? -14.482 -11.194 2.699 1.00 86.25 115 ASP A O 1
ATOM 927 N N . ARG A 1 116 ? -13.222 -10.972 4.552 1.00 83.50 116 ARG A N 1
ATOM 928 C CA . ARG A 1 116 ? -11.964 -11.416 3.929 1.00 83.50 116 ARG A CA 1
ATOM 929 C C . ARG A 1 116 ? -11.881 -12.925 3.742 1.00 83.50 116 ARG A C 1
ATOM 931 O O . ARG A 1 116 ? -11.124 -13.354 2.875 1.00 83.50 116 ARG A O 1
ATOM 938 N N . ILE A 1 117 ? -12.605 -13.708 4.537 1.00 83.81 117 ILE A N 1
ATOM 939 C CA . ILE A 1 117 ? -12.620 -15.170 4.465 1.00 83.81 117 ILE A CA 1
ATOM 940 C C . ILE A 1 117 ? -13.855 -15.601 3.683 1.00 83.81 117 ILE A C 1
ATOM 942 O O . ILE A 1 117 ? -14.978 -15.482 4.161 1.00 83.81 117 ILE A O 1
ATOM 946 N N . GLN A 1 118 ? -13.653 -16.153 2.490 1.00 80.44 118 GLN A N 1
ATOM 947 C CA . GLN A 1 118 ? -14.752 -16.691 1.700 1.00 80.44 118 GLN A CA 1
ATOM 948 C C . GLN A 1 118 ? -14.573 -18.188 1.468 1.00 80.44 118 GLN A C 1
ATOM 950 O O . GLN A 1 118 ? -13.593 -18.637 0.871 1.00 80.44 118 GLN A O 1
ATOM 955 N N . TRP A 1 119 ? -15.570 -18.945 1.912 1.00 81.19 119 TRP A N 1
ATOM 956 C CA . TRP A 1 119 ? -15.659 -20.382 1.698 1.00 81.19 119 TRP A CA 1
ATOM 957 C C . TRP A 1 119 ? -16.258 -20.683 0.328 1.00 81.19 119 TRP A C 1
ATOM 959 O O . TRP A 1 119 ? -17.185 -20.005 -0.121 1.00 81.19 119 TRP A O 1
ATOM 969 N N . VAL A 1 120 ? -15.713 -21.699 -0.330 1.00 84.00 120 VAL A N 1
ATOM 970 C CA . VAL A 1 120 ? -16.167 -22.178 -1.638 1.00 84.00 120 VAL A CA 1
ATOM 971 C C . VAL A 1 120 ? -16.306 -23.679 -1.548 1.00 84.00 120 VAL A C 1
ATOM 973 O O . VAL A 1 120 ? -15.339 -24.360 -1.211 1.00 84.00 120 VAL A O 1
ATOM 976 N N . SER A 1 121 ? -17.492 -24.199 -1.831 1.00 88.00 121 SER A N 1
ATOM 977 C CA . SER A 1 121 ? -17.686 -25.639 -1.919 1.00 88.00 121 SER A CA 1
ATOM 978 C C . SER A 1 121 ? -17.455 -26.084 -3.356 1.00 88.00 121 SER A C 1
ATOM 980 O O . SER A 1 121 ? -18.053 -25.525 -4.271 1.00 88.00 121 SER A O 1
ATOM 982 N N . VAL A 1 122 ? -16.638 -27.118 -3.573 1.00 89.69 122 VAL A N 1
ATOM 983 C CA . VAL A 1 122 ? -16.504 -27.730 -4.912 1.00 89.69 122 VAL A CA 1
ATOM 984 C C . VAL A 1 122 ? -17.815 -28.366 -5.388 1.00 89.69 122 VAL A C 1
ATOM 986 O O . VAL A 1 122 ? -18.035 -28.504 -6.589 1.00 89.69 122 VAL A O 1
ATOM 989 N N . LYS A 1 123 ? -18.735 -28.681 -4.463 1.00 88.94 123 LYS A N 1
ATOM 990 C CA . LYS A 1 123 ? -20.079 -29.177 -4.802 1.00 88.94 123 LYS A CA 1
ATOM 991 C C . LYS A 1 123 ? -20.914 -28.140 -5.546 1.00 88.94 123 LYS A C 1
ATOM 993 O O . LYS A 1 123 ? -21.718 -28.513 -6.392 1.00 88.94 123 LYS A O 1
ATOM 998 N N . ASP A 1 124 ? -20.675 -26.850 -5.298 1.00 89.56 124 ASP A N 1
ATOM 999 C CA . ASP A 1 124 ? -21.345 -25.765 -6.030 1.00 89.56 124 ASP A CA 1
ATOM 1000 C C . ASP A 1 124 ? -20.927 -25.748 -7.515 1.00 89.56 124 ASP A C 1
ATOM 1002 O O . ASP A 1 124 ? -21.615 -25.166 -8.349 1.00 89.56 124 ASP A O 1
ATOM 1006 N N . TYR A 1 125 ? -19.816 -26.420 -7.843 1.00 89.06 125 TYR A N 1
ATOM 1007 C CA . TYR A 1 125 ? -19.255 -26.570 -9.187 1.00 89.06 125 TYR A CA 1
ATOM 1008 C C . TYR A 1 125 ? -19.449 -27.987 -9.751 1.00 89.06 125 TYR A C 1
ATOM 1010 O O . TYR A 1 125 ? -18.864 -28.322 -10.777 1.00 89.06 125 TYR A O 1
ATOM 1018 N N . GLY A 1 126 ? -20.279 -28.812 -9.103 1.00 89.44 126 GLY A N 1
ATOM 1019 C CA . GLY A 1 126 ? -20.665 -30.134 -9.600 1.00 89.44 126 GLY A CA 1
ATOM 1020 C C . GLY A 1 126 ? -19.822 -31.308 -9.103 1.00 89.44 126 GLY A C 1
ATOM 1021 O O . GLY A 1 126 ? -20.003 -32.406 -9.617 1.00 89.44 126 GLY A O 1
ATOM 1022 N N . ALA A 1 127 ? -18.941 -31.115 -8.115 1.00 91.31 127 ALA A N 1
ATOM 1023 C CA . ALA A 1 127 ? -18.199 -32.226 -7.517 1.00 91.31 127 ALA A CA 1
ATOM 1024 C C . ALA A 1 127 ? -19.117 -33.153 -6.696 1.00 91.31 127 ALA A C 1
ATOM 1026 O O . ALA A 1 127 ? -19.916 -32.667 -5.884 1.00 91.31 127 ALA A O 1
ATOM 1027 N N . LEU A 1 128 ? -18.973 -34.470 -6.860 1.00 89.94 128 LEU A N 1
ATOM 1028 C CA . LEU A 1 128 ? -19.764 -35.474 -6.137 1.00 89.94 128 LEU A CA 1
ATOM 1029 C C . LEU A 1 128 ? -19.082 -35.935 -4.843 1.00 89.94 128 LEU A C 1
ATOM 1031 O O . LEU A 1 128 ? -19.749 -36.033 -3.807 1.00 89.94 128 LEU A O 1
ATOM 1035 N N . GLY A 1 129 ? -17.763 -36.144 -4.867 1.00 88.00 129 GLY A N 1
ATOM 1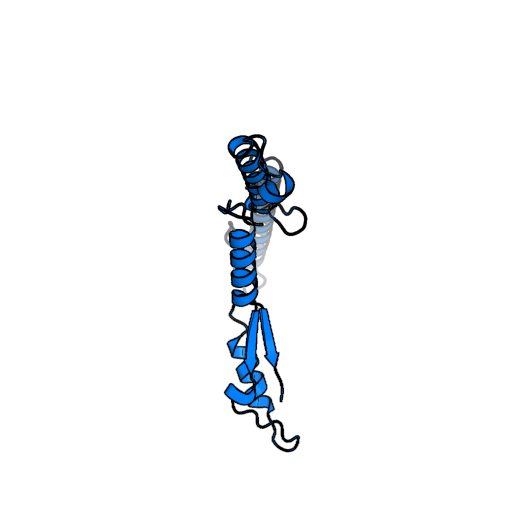036 C CA . GLY A 1 129 ? -16.995 -36.592 -3.706 1.00 88.00 129 GLY A CA 1
ATOM 1037 C C . GLY A 1 129 ? -17.256 -38.033 -3.276 1.00 88.00 129 GLY A C 1
ATOM 1038 O O . GLY A 1 129 ? -17.165 -38.330 -2.087 1.00 88.00 129 GLY A O 1
ATOM 1039 N N . ASP A 1 130 ? -17.626 -38.913 -4.204 1.00 90.12 130 ASP A N 1
ATOM 1040 C CA . ASP A 1 130 ? -17.905 -40.335 -3.951 1.00 90.12 130 ASP A CA 1
ATOM 1041 C C . ASP A 1 130 ? -16.650 -41.230 -4.031 1.00 90.12 130 ASP A C 1
ATOM 1043 O O . ASP A 1 130 ? -16.703 -42.402 -3.663 1.00 90.12 130 ASP A O 1
ATOM 1047 N N . GLY A 1 131 ? -15.512 -40.679 -4.469 1.00 85.12 131 GLY A N 1
ATOM 1048 C CA . GLY A 1 131 ? -14.260 -41.417 -4.662 1.00 85.12 131 GLY A CA 1
ATOM 1049 C C . GLY A 1 131 ? -14.215 -42.264 -5.940 1.00 85.12 131 GLY A C 1
ATOM 1050 O O . GLY A 1 131 ? -13.209 -42.933 -6.172 1.00 85.12 131 GLY A O 1
ATOM 1051 N N . GLU A 1 132 ? -15.266 -42.219 -6.764 1.00 90.19 132 GLU A N 1
ATOM 1052 C CA . GLU A 1 132 ? -15.378 -42.937 -8.041 1.00 90.19 132 GLU A CA 1
ATOM 1053 C C . GLU A 1 132 ? -15.467 -41.969 -9.230 1.00 90.19 132 GLU A C 1
ATOM 1055 O O . GLU A 1 132 ? -14.851 -42.201 -10.272 1.00 90.19 132 GLU A O 1
ATOM 1060 N N . THR A 1 133 ? -16.206 -40.872 -9.072 1.00 89.75 133 THR A N 1
ATOM 1061 C CA . THR A 1 133 ? -16.402 -39.841 -10.090 1.00 89.75 133 THR A CA 1
ATOM 1062 C C . THR A 1 133 ? -15.205 -38.891 -10.149 1.00 89.75 133 THR A C 1
ATOM 1064 O O . THR A 1 133 ? -14.692 -38.431 -9.128 1.00 89.75 133 THR A O 1
ATOM 1067 N N . ASP A 1 134 ? -14.761 -38.567 -11.367 1.00 90.56 134 ASP A N 1
ATOM 1068 C CA . ASP A 1 134 ? -13.674 -37.612 -11.587 1.00 90.56 134 ASP A CA 1
ATOM 1069 C C . ASP A 1 134 ? -14.150 -36.161 -11.394 1.00 90.56 134 ASP A C 1
ATOM 1071 O O . ASP A 1 134 ? -14.720 -35.537 -12.292 1.00 90.56 134 ASP A O 1
ATOM 1075 N N . ASP A 1 135 ? -13.870 -35.610 -10.214 1.00 93.69 135 ASP A N 1
ATOM 1076 C CA . ASP A 1 135 ? -14.205 -34.234 -9.842 1.00 93.69 135 ASP A CA 1
ATOM 1077 C C . ASP A 1 135 ? -13.173 -33.187 -10.329 1.00 93.69 135 ASP A C 1
ATOM 1079 O O . ASP A 1 135 ? -13.292 -32.002 -9.995 1.00 93.69 135 ASP A O 1
ATOM 1083 N N . THR A 1 136 ? -12.166 -33.565 -11.134 1.00 91.38 136 THR A N 1
ATOM 1084 C CA . THR A 1 136 ? -11.058 -32.671 -11.543 1.00 91.38 136 THR A CA 1
ATOM 1085 C C . THR A 1 136 ? -11.553 -31.368 -12.183 1.00 91.38 136 THR A C 1
ATOM 1087 O O . THR A 1 136 ? -11.063 -30.285 -11.855 1.00 91.38 136 THR A O 1
ATOM 1090 N N . ALA A 1 137 ? -12.566 -31.439 -13.053 1.00 92.50 137 ALA A N 1
ATOM 1091 C CA . ALA A 1 137 ? -13.121 -30.261 -13.726 1.00 92.50 137 ALA A CA 1
ATOM 1092 C C . ALA A 1 137 ? -13.866 -29.312 -12.766 1.00 92.50 137 ALA A C 1
ATOM 1094 O O . ALA A 1 137 ? -13.750 -28.087 -12.885 1.00 92.50 137 ALA A O 1
ATOM 1095 N N . ALA A 1 138 ? -14.601 -29.862 -11.796 1.00 90.44 138 ALA A N 1
ATOM 1096 C CA . ALA A 1 138 ? -15.308 -29.081 -10.782 1.00 90.44 138 ALA A CA 1
ATOM 1097 C C . ALA A 1 138 ? -14.321 -28.377 -9.838 1.00 90.44 138 ALA A C 1
ATOM 1099 O O . ALA A 1 138 ? -14.492 -27.199 -9.514 1.00 90.44 138 ALA A O 1
ATOM 1100 N N . ILE A 1 139 ? -13.241 -29.069 -9.458 1.00 89.12 139 ILE A N 1
ATOM 1101 C CA . ILE A 1 139 ? -12.159 -28.513 -8.637 1.00 89.12 139 ILE A CA 1
ATOM 1102 C C . ILE A 1 139 ? -11.452 -27.373 -9.378 1.00 89.12 139 ILE A C 1
ATOM 1104 O O . ILE A 1 139 ? -11.280 -26.295 -8.806 1.00 89.12 139 ILE A O 1
ATOM 1108 N N . GLN A 1 140 ? -11.087 -27.571 -10.650 1.00 90.56 140 GLN A N 1
ATOM 1109 C CA . GLN A 1 140 ? -10.430 -26.531 -11.447 1.00 90.56 140 GLN A CA 1
ATOM 1110 C C . GLN A 1 140 ? -11.324 -25.293 -11.596 1.00 90.56 140 GLN A C 1
ATOM 1112 O O . GLN A 1 140 ? -10.871 -24.173 -11.373 1.00 90.56 140 GLN A O 1
ATOM 1117 N N . SER A 1 141 ? -12.619 -25.491 -11.855 1.00 88.81 141 SER A N 1
ATOM 1118 C CA . SER A 1 141 ? -13.589 -24.394 -11.960 1.00 88.81 141 SER A CA 1
ATOM 1119 C C . SER A 1 141 ? -13.722 -23.603 -10.651 1.00 88.81 141 SER A C 1
ATOM 1121 O O . SER A 1 141 ? -13.782 -22.371 -10.667 1.00 88.81 141 SER A O 1
ATOM 1123 N N . ALA A 1 142 ? -13.721 -24.294 -9.505 1.00 87.12 142 ALA A N 1
ATOM 1124 C CA . ALA A 1 142 ? -13.764 -23.660 -8.191 1.00 87.12 142 ALA A CA 1
ATOM 1125 C C . ALA A 1 142 ? -12.489 -22.855 -7.875 1.00 87.12 142 ALA A C 1
ATOM 1127 O O . ALA A 1 142 ? -12.574 -21.835 -7.190 1.00 87.12 142 ALA A O 1
ATOM 1128 N N . LEU A 1 143 ? -11.321 -23.286 -8.367 1.00 85.62 143 LEU A N 1
ATOM 1129 C CA . LE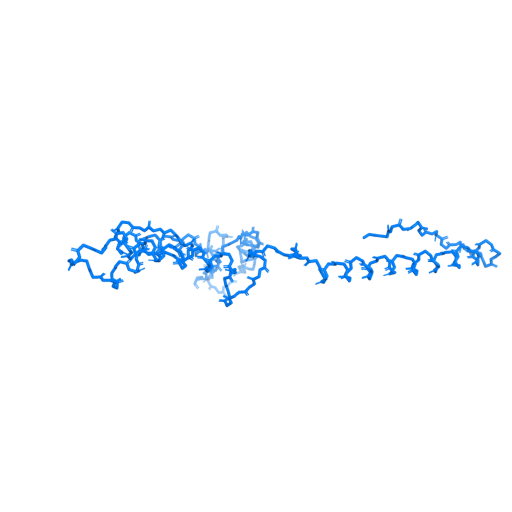U A 1 143 ? -10.051 -22.564 -8.225 1.00 85.62 143 LEU A CA 1
ATOM 1130 C C . LEU A 1 143 ? -9.977 -21.344 -9.156 1.00 85.62 143 LEU A C 1
ATOM 1132 O O . LEU A 1 143 ? -9.623 -20.250 -8.708 1.00 85.62 143 LEU A O 1
ATOM 1136 N N . ASP A 1 144 ? -10.364 -21.502 -10.422 1.00 85.44 144 ASP A N 1
ATOM 1137 C CA . ASP A 1 144 ? -10.314 -20.439 -11.434 1.00 85.44 144 ASP A CA 1
ATOM 1138 C C . ASP A 1 144 ? -11.236 -19.270 -11.086 1.00 85.44 144 ASP A C 1
ATOM 1140 O O . ASP A 1 144 ? -10.852 -18.107 -11.221 1.00 85.44 144 ASP A O 1
ATOM 1144 N N . ALA A 1 145 ? -12.414 -19.557 -10.523 1.00 78.69 145 ALA A N 1
ATOM 1145 C CA . ALA A 1 145 ? -13.328 -18.535 -10.017 1.00 78.69 145 ALA A CA 1
ATOM 1146 C C . ALA A 1 145 ? -12.708 -17.645 -8.917 1.00 78.69 145 ALA A C 1
ATOM 1148 O O . ALA A 1 145 ? -13.267 -16.599 -8.578 1.00 78.69 145 ALA A O 1
ATOM 1149 N N . ARG A 1 146 ? -11.576 -18.052 -8.322 1.00 72.44 146 ARG A N 1
ATOM 1150 C CA . ARG A 1 146 ? -10.965 -17.413 -7.145 1.00 72.44 146 ARG A CA 1
ATOM 1151 C C . ARG A 1 146 ? -9.622 -16.746 -7.397 1.00 72.44 146 ARG A C 1
ATOM 1153 O O . ARG A 1 146 ? -9.245 -15.877 -6.615 1.00 72.44 146 ARG A O 1
ATOM 1160 N N . LEU A 1 147 ? -8.952 -17.054 -8.505 1.00 62.25 147 LEU A N 1
ATOM 1161 C CA . LEU A 1 147 ? -7.666 -16.450 -8.874 1.00 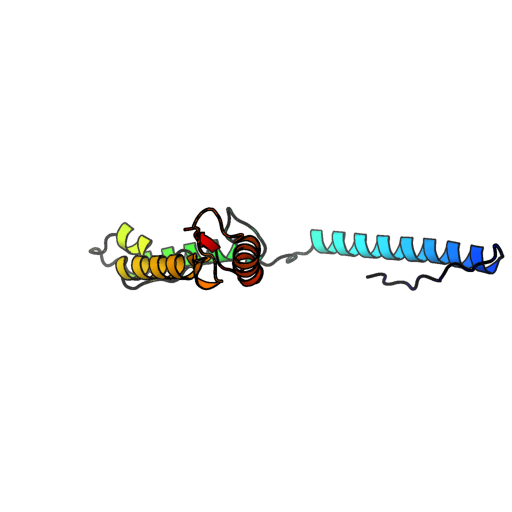62.25 147 LEU A CA 1
ATOM 1162 C C . LEU A 1 147 ? -7.740 -14.943 -9.201 1.00 62.25 147 LEU A C 1
ATOM 1164 O O . LEU A 1 147 ? -6.698 -14.309 -9.345 1.00 62.25 147 LEU A O 1
ATOM 1168 N N . SER A 1 148 ? -8.935 -14.337 -9.257 1.00 58.28 148 SER A N 1
ATOM 1169 C CA . SER A 1 148 ? -9.111 -12.901 -9.538 1.00 58.28 148 SER A CA 1
ATOM 1170 C C . SER A 1 148 ? -9.501 -12.030 -8.331 1.00 58.28 148 SER A C 1
ATOM 1172 O O . SER A 1 148 ? -9.786 -10.846 -8.522 1.00 58.28 148 SER A O 1
ATOM 1174 N N . ALA A 1 149 ? -9.585 -12.572 -7.110 1.00 56.22 149 ALA A N 1
ATOM 1175 C CA . ALA A 1 149 ? -10.194 -11.868 -5.978 1.00 56.22 149 ALA A CA 1
ATOM 1176 C C . ALA A 1 149 ? -9.209 -11.561 -4.835 1.00 56.22 149 ALA A C 1
ATOM 1178 O O . ALA A 1 149 ? -8.455 -12.414 -4.383 1.00 56.22 149 ALA A O 1
ATOM 1179 N N . SER A 1 150 ? -9.276 -10.336 -4.300 1.00 64.94 150 SER A N 1
ATOM 1180 C CA . SER A 1 150 ? -8.468 -9.829 -3.172 1.00 64.94 150 SER A CA 1
ATOM 1181 C C . SER A 1 150 ? -8.830 -10.429 -1.795 1.00 64.94 150 SER A C 1
ATOM 1183 O O . SER A 1 150 ? -8.615 -9.785 -0.763 1.00 64.94 150 SER A O 1
ATOM 1185 N N . LYS A 1 151 ? -9.434 -11.623 -1.756 1.00 74.75 151 LYS A N 1
ATOM 1186 C CA . LYS A 1 151 ? -9.950 -12.291 -0.549 1.00 74.75 151 LYS A CA 1
ATOM 1187 C C . LYS A 1 151 ? -9.260 -13.640 -0.337 1.00 74.75 151 LYS A C 1
ATOM 1189 O O . LYS A 1 151 ? -8.777 -14.261 -1.277 1.00 74.75 151 LYS A O 1
ATOM 1194 N N . MET A 1 152 ? -9.209 -14.094 0.915 1.00 75.44 152 MET A N 1
ATOM 1195 C CA . MET A 1 152 ? -8.708 -15.425 1.258 1.00 75.44 152 MET A CA 1
ATOM 1196 C C . MET A 1 152 ? -9.792 -16.451 0.933 1.00 75.44 152 MET A C 1
ATOM 1198 O O . MET A 1 152 ? -10.878 -16.426 1.521 1.00 75.44 152 MET A O 1
ATOM 1202 N N . HIS A 1 153 ? -9.496 -17.345 -0.005 1.00 77.00 153 HIS A N 1
ATOM 1203 C CA . HIS A 1 153 ? -10.415 -18.388 -0.439 1.00 77.00 153 HIS A CA 1
ATOM 1204 C C . HIS A 1 153 ? -10.022 -19.734 0.148 1.00 77.00 153 HIS A C 1
ATOM 1206 O O . HIS A 1 153 ? -8.904 -20.203 -0.045 1.00 77.00 153 HIS A O 1
ATOM 1212 N N . PHE A 1 154 ? -10.969 -20.361 0.838 1.00 79.06 154 PHE A N 1
ATOM 1213 C CA . PHE A 1 154 ? -10.825 -21.728 1.316 1.00 79.06 154 PHE A CA 1
ATOM 1214 C C . PHE A 1 154 ? -11.750 -22.617 0.496 1.00 79.06 154 PHE A C 1
ATOM 1216 O O . PHE A 1 154 ? -12.977 -22.539 0.613 1.00 79.06 154 PHE A O 1
ATOM 1223 N N . VAL A 1 155 ? -11.141 -23.431 -0.365 1.00 83.12 155 VAL A N 1
ATOM 1224 C CA . VAL A 1 155 ? -11.847 -24.466 -1.117 1.00 83.12 155 VAL A CA 1
ATOM 1225 C C . VAL A 1 155 ? -12.084 -25.634 -0.175 1.00 83.12 155 VAL A C 1
ATOM 1227 O O . VAL A 1 155 ? -11.145 -26.204 0.380 1.00 83.12 155 VAL A O 1
ATOM 1230 N N . ARG A 1 156 ? -13.355 -25.959 0.041 1.00 82.25 156 ARG A N 1
ATOM 1231 C CA . ARG A 1 156 ? -13.767 -27.099 0.847 1.00 82.25 156 ARG A CA 1
ATOM 1232 C C . ARG A 1 156 ? -14.093 -28.266 -0.070 1.00 82.25 156 ARG A C 1
ATOM 1234 O O . ARG A 1 156 ? -14.921 -28.129 -0.971 1.00 82.25 156 ARG A O 1
ATOM 1241 N N . PHE A 1 157 ? -13.476 -29.400 0.229 1.00 80.25 157 PHE A N 1
ATOM 1242 C CA . PHE A 1 157 ? -13.769 -30.685 -0.386 1.00 80.25 157 PHE A CA 1
ATOM 1243 C C . PHE A 1 157 ? -14.829 -31.446 0.437 1.00 80.25 157 PHE A C 1
ATOM 1245 O O . PHE A 1 157 ? -14.967 -31.166 1.637 1.00 80.25 157 PHE A O 1
ATOM 1252 N N . PRO A 1 158 ? -15.628 -32.314 -0.211 1.00 68.81 158 PRO A N 1
ATOM 1253 C CA . PRO A 1 158 ? -16.526 -33.263 0.445 1.00 68.81 158 PRO A CA 1
ATOM 1254 C C . PRO A 1 158 ? -15.861 -34.094 1.543 1.00 68.81 158 PRO A C 1
ATOM 1256 O O . PRO A 1 158 ? -14.663 -34.423 1.402 1.00 68.81 158 PRO A O 1
#

Sequence (158 aa):
MARYPYRKAGNTWDRIFRNNYNLNLSDIESDIKDANSALDNHETSKTAHTSEQIDHGGFSVANRIKNLYSRFANLVLNHDGTSIKEVVDIRVAMDGSIHPTAKDRLDYDYNKITDRIQWVSVKDYGALGDGETDDTAAIQSALDARLSASKMHFVRFP

Organism: NCBI:txid1648923

InterPro domains:
  IPR011050 Pectin lyase fold/virulence factor [SSF51126] (118-146)
  IPR012334 Pectin lyase fold [G3DSA:2.160.20.10] (107-158)
  IPR024535 Rhamnogalacturonase A/B/Epimerase-like, pectate lyase domain [PF12708] (119-151)

Foldseek 3Di:
DQPDDQDDQDPDPDPVNVVSVVVNVVSVVVSVVVVVVVVVCLVPDPPNDDQQVPDDPNGGNVQVVLQVVLLVVQQVVPPPVVDDSVFSSCQQESSGDGHPGNVVNVVVVVVVLVVQEDEDELVVQPDDQPVPDDSPNSVVVRVVVPPPDPHDYDYDYD

pLDDT: mean 89.18, std 8.43, range [56.22, 97.06]

Radius of gyration: 29.14 Å; chains: 1; bounding box: 50×58×80 Å

Secondary structure (DSSP, 8-state):
--SSPPPPPPSS-SHHHHHHHHHHHHHHHHHHHHHHHHHHHHHT-TTSS-GGGSBSSSSBHHHHHHHHHHHHHHHHHT-SSSS-HHHHHHTB-TTS-B-SSHHHHHHHHHHHHHHHEEEEEGGGGT---SSSS--HHHHHHHHHTTTT-SSEEEEEP-